Protein AF-A0A1Q9VWL6-F1 (afdb_monomer)

pLDDT: mean 90.69, std 4.55, range [67.31, 95.94]

Structure (mmCIF, N/CA/C/O backbone):
data_AF-A0A1Q9VWL6-F1
#
_entry.id   AF-A0A1Q9VWL6-F1
#
loop_
_atom_site.group_PDB
_atom_site.id
_atom_site.type_symbol
_atom_site.label_atom_id
_atom_site.label_alt_id
_atom_site.label_comp_id
_atom_site.label_asym_id
_atom_site.label_entity_id
_atom_site.label_seq_id
_atom_site.pdbx_PDB_ins_code
_atom_site.Cartn_x
_atom_site.Cartn_y
_atom_site.Cartn_z
_atom_site.occupancy
_atom_site.B_iso_or_equiv
_atom_site.auth_seq_id
_atom_site.auth_comp_id
_atom_site.auth_asym_id
_atom_site.auth_atom_id
_atom_site.pdbx_PDB_model_num
ATOM 1 N N . MET A 1 1 ? -12.320 1.278 14.703 1.00 80.75 1 MET A N 1
ATOM 2 C CA . MET A 1 1 ? -11.938 2.652 14.319 1.00 80.75 1 MET A CA 1
ATOM 3 C C . MET A 1 1 ? -11.435 2.615 12.890 1.00 80.75 1 MET A C 1
ATOM 5 O O . MET A 1 1 ? -10.958 1.552 12.497 1.00 80.75 1 MET A O 1
ATOM 9 N N . PRO A 1 2 ? -11.636 3.677 12.102 1.00 86.44 2 PRO A N 1
ATOM 10 C CA . PRO A 1 2 ? -11.056 3.748 10.771 1.00 86.44 2 PRO A CA 1
ATOM 11 C C . PRO A 1 2 ? -9.523 3.838 10.851 1.00 86.44 2 PRO A C 1
ATOM 13 O O . PRO A 1 2 ? -8.984 4.286 11.864 1.00 86.44 2 PRO A O 1
ATOM 16 N N . ALA A 1 3 ? -8.846 3.373 9.807 1.00 92.50 3 ALA A N 1
ATOM 17 C CA . ALA A 1 3 ? -7.396 3.429 9.668 1.00 92.50 3 ALA A CA 1
ATOM 18 C C . ALA A 1 3 ? -7.024 4.088 8.340 1.00 92.50 3 ALA A C 1
ATOM 20 O O . ALA A 1 3 ? -7.697 3.876 7.331 1.00 92.50 3 ALA A O 1
ATOM 21 N N . ASP A 1 4 ? -5.929 4.827 8.323 1.00 93.81 4 ASP A N 1
ATOM 22 C CA . ASP A 1 4 ? -5.335 5.317 7.089 1.00 93.81 4 ASP A CA 1
ATOM 23 C C . ASP A 1 4 ? -4.375 4.256 6.553 1.00 93.81 4 ASP A C 1
ATOM 25 O O . ASP A 1 4 ? -3.614 3.648 7.305 1.00 93.81 4 ASP A O 1
ATOM 29 N N . VAL A 1 5 ? -4.426 4.001 5.248 1.00 94.62 5 VAL A N 1
ATOM 30 C CA . VAL A 1 5 ? -3.570 3.012 4.587 1.00 94.62 5 VAL A CA 1
ATOM 31 C C . VAL A 1 5 ? -2.787 3.694 3.479 1.00 94.62 5 VAL A C 1
ATOM 33 O O . VAL A 1 5 ? -3.364 4.152 2.494 1.00 94.62 5 VAL A O 1
ATOM 36 N N . THR A 1 6 ? -1.467 3.728 3.612 1.00 95.50 6 THR A N 1
ATOM 37 C CA . THR A 1 6 ? -0.540 4.202 2.585 1.00 95.50 6 THR A CA 1
ATOM 38 C C . THR A 1 6 ? 0.025 3.016 1.820 1.00 95.50 6 THR A C 1
ATOM 40 O O . THR A 1 6 ? 0.612 2.109 2.401 1.00 95.50 6 THR A O 1
ATOM 43 N N . LEU A 1 7 ? -0.170 3.017 0.504 1.00 94.94 7 LEU A N 1
ATOM 44 C CA . LEU A 1 7 ? 0.413 2.060 -0.425 1.00 94.94 7 LEU A CA 1
ATOM 45 C C . LEU A 1 7 ? 1.536 2.767 -1.179 1.00 94.94 7 LEU A C 1
ATOM 47 O O . LEU A 1 7 ? 1.269 3.711 -1.923 1.00 94.94 7 LEU A O 1
ATOM 51 N N . ALA A 1 8 ? 2.768 2.305 -1.007 1.00 94.81 8 ALA A N 1
ATOM 52 C CA . ALA A 1 8 ? 3.953 2.850 -1.650 1.00 94.81 8 ALA A CA 1
ATOM 53 C C . ALA A 1 8 ? 4.606 1.803 -2.557 1.00 94.81 8 ALA A C 1
ATOM 55 O O . ALA A 1 8 ? 4.771 0.638 -2.198 1.00 94.81 8 ALA A O 1
ATOM 56 N N . THR A 1 9 ? 4.986 2.230 -3.755 1.00 92.94 9 THR A N 1
ATOM 57 C CA . THR A 1 9 ? 5.747 1.441 -4.726 1.00 92.94 9 THR A CA 1
ATOM 58 C C . THR A 1 9 ? 6.804 2.337 -5.374 1.00 92.94 9 THR A C 1
ATOM 60 O O . THR A 1 9 ? 6.651 3.562 -5.364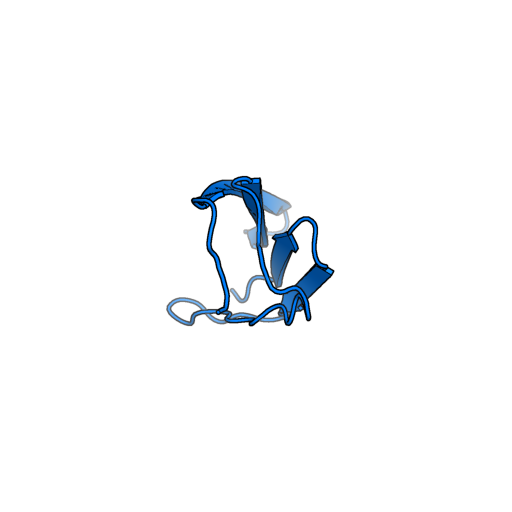 1.00 92.94 9 THR A O 1
ATOM 63 N N . PRO A 1 10 ? 7.825 1.777 -6.045 1.00 89.75 10 PRO A N 1
ATOM 64 C CA . PRO A 1 10 ? 8.768 2.574 -6.835 1.00 89.75 10 PRO A CA 1
ATOM 65 C C . PRO A 1 10 ? 8.116 3.435 -7.933 1.00 89.75 10 PRO A C 1
ATOM 67 O O . PRO A 1 10 ? 8.757 4.329 -8.480 1.00 89.75 10 PRO A O 1
ATOM 70 N N . PHE A 1 11 ? 6.851 3.171 -8.273 1.00 89.62 11 PHE A N 1
ATOM 71 C CA . PHE A 1 11 ? 6.110 3.850 -9.339 1.00 89.62 11 PHE A CA 1
ATOM 72 C C . PHE A 1 11 ? 5.110 4.888 -8.821 1.00 89.62 11 PHE A C 1
ATOM 74 O O . PHE A 1 11 ? 4.433 5.540 -9.617 1.00 89.62 11 PHE A O 1
ATOM 81 N N . GLY A 1 12 ? 4.997 5.043 -7.504 1.00 92.00 12 GLY A N 1
ATOM 82 C CA . GLY A 1 12 ? 4.123 6.022 -6.878 1.00 92.00 12 GLY A CA 1
ATOM 83 C C . GLY A 1 12 ? 3.630 5.586 -5.507 1.00 92.00 12 GLY A C 1
ATOM 84 O O . GLY A 1 12 ? 3.751 4.427 -5.110 1.00 92.00 12 GLY A O 1
ATOM 85 N N . GLU A 1 13 ? 3.022 6.542 -4.815 1.00 94.56 13 GLU A N 1
ATOM 86 C CA . GLU A 1 13 ? 2.459 6.370 -3.483 1.00 94.56 13 GLU A CA 1
ATOM 87 C C . GLU A 1 13 ? 1.017 6.881 -3.445 1.00 94.56 13 GLU A C 1
ATOM 89 O O . GLU A 1 13 ? 0.656 7.844 -4.133 1.00 94.56 13 GLU A O 1
ATOM 94 N N . LYS A 1 14 ? 0.172 6.223 -2.650 1.00 95.88 14 LYS A N 1
ATOM 95 C CA . LYS A 1 14 ? -1.196 6.658 -2.395 1.00 95.88 14 LYS A CA 1
ATOM 96 C C . LYS A 1 14 ? -1.626 6.333 -0.973 1.00 95.88 14 LYS A C 1
ATOM 98 O O . LYS A 1 14 ? -1.643 5.170 -0.585 1.00 95.88 14 LYS A O 1
ATOM 103 N N . THR A 1 15 ? -2.112 7.347 -0.266 1.00 94.88 15 THR A N 1
ATOM 104 C CA . THR A 1 15 ? -2.845 7.171 0.991 1.00 94.88 15 THR A CA 1
ATOM 105 C C . THR A 1 15 ? -4.346 7.106 0.736 1.00 94.88 15 THR A C 1
ATOM 107 O O . THR A 1 15 ? -4.915 7.928 0.006 1.00 94.88 15 THR A O 1
ATOM 110 N N . VAL A 1 16 ? -4.984 6.113 1.343 1.00 95.06 16 VAL A N 1
ATOM 111 C CA . VAL A 1 16 ? -6.430 5.955 1.447 1.00 95.06 16 VAL A CA 1
ATOM 112 C C . VAL A 1 16 ? -6.794 6.199 2.902 1.00 95.06 16 VAL A C 1
ATOM 114 O O . VAL A 1 16 ? -6.459 5.390 3.764 1.00 95.06 16 VAL A O 1
ATOM 117 N N . ALA A 1 17 ? -7.431 7.336 3.160 1.00 93.94 17 ALA A N 1
ATOM 118 C CA . ALA A 1 17 ? -7.840 7.711 4.503 1.00 93.94 17 ALA A CA 1
ATOM 119 C C . ALA A 1 17 ? -9.132 6.998 4.923 1.00 93.94 17 ALA A C 1
ATOM 121 O O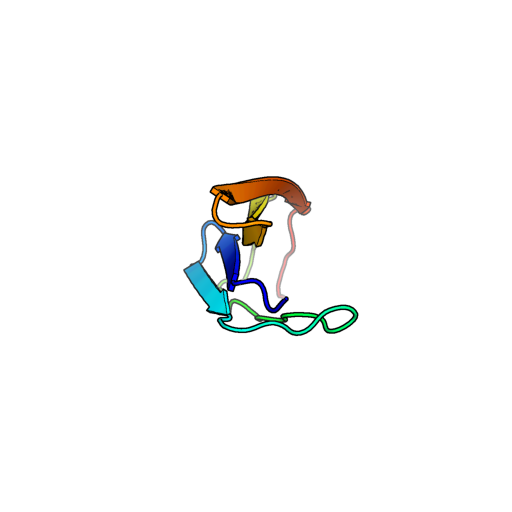 . ALA A 1 17 ? -9.924 6.567 4.077 1.00 93.94 17 ALA A O 1
ATOM 122 N N . ASP A 1 18 ? -9.350 6.923 6.231 1.00 91.94 18 ASP A N 1
ATOM 123 C CA . ASP A 1 18 ? -10.608 6.516 6.855 1.00 91.94 18 ASP A CA 1
ATOM 124 C C . ASP A 1 18 ? -11.135 5.116 6.457 1.00 91.94 18 ASP A C 1
ATOM 126 O O . ASP A 1 18 ? -12.344 4.871 6.357 1.00 91.94 18 ASP A O 1
ATOM 130 N N . VAL A 1 19 ? -10.244 4.145 6.241 1.00 91.88 19 VAL A N 1
ATOM 131 C CA . VAL A 1 19 ? -10.624 2.769 5.897 1.00 91.88 19 VAL A CA 1
ATOM 132 C C . VAL A 1 19 ? -11.320 2.116 7.086 1.00 91.88 19 VAL A C 1
ATOM 134 O O . VAL A 1 19 ? -10.715 1.824 8.117 1.00 91.88 19 VAL A O 1
ATOM 137 N N . ALA A 1 20 ? -12.620 1.865 6.940 1.00 90.12 20 ALA A N 1
ATOM 138 C CA . ALA A 1 20 ? -13.405 1.217 7.980 1.00 90.12 20 ALA A CA 1
ATOM 139 C C . ALA A 1 20 ? -12.951 -0.243 8.221 1.00 90.12 20 ALA A C 1
ATOM 141 O O . ALA A 1 20 ? -12.533 -0.927 7.283 1.00 90.12 20 ALA A O 1
ATOM 142 N N . PRO A 1 21 ? -13.098 -0.774 9.449 1.00 88.25 21 PRO A N 1
ATOM 143 C CA . PRO A 1 21 ? -12.779 -2.168 9.751 1.00 88.25 21 PRO A CA 1
ATOM 144 C C . PRO A 1 21 ? -13.478 -3.159 8.811 1.00 88.25 21 PRO A C 1
ATOM 146 O O . PRO A 1 21 ? -14.671 -3.032 8.527 1.00 88.25 21 PRO A O 1
ATOM 149 N N . GLY A 1 22 ? -12.733 -4.154 8.326 1.00 88.75 22 GLY A N 1
ATOM 150 C CA . GLY A 1 22 ? -13.238 -5.145 7.369 1.00 88.75 22 GLY A CA 1
ATOM 151 C C . GLY A 1 22 ? -13.461 -4.609 5.948 1.00 88.75 22 GLY A C 1
ATOM 152 O O . GLY A 1 22 ? -13.991 -5.336 5.107 1.00 88.75 22 GLY A O 1
ATOM 153 N N . LYS A 1 23 ? -13.089 -3.354 5.661 1.00 91.38 23 LYS A N 1
ATOM 154 C CA . LYS A 1 23 ? -12.957 -2.830 4.295 1.00 91.38 23 LYS A CA 1
ATOM 155 C C . LYS A 1 23 ? -11.512 -2.925 3.820 1.00 91.38 23 LYS A C 1
ATOM 157 O O . LYS A 1 23 ? -10.594 -3.158 4.601 1.00 91.38 23 LYS A O 1
ATOM 162 N N . SER A 1 24 ? -11.336 -2.753 2.516 1.00 89.62 24 SER A N 1
ATOM 163 C CA . SER A 1 24 ? -10.040 -2.835 1.853 1.00 89.62 24 SER A CA 1
ATOM 164 C C . SER A 1 24 ? -9.782 -1.559 1.067 1.00 89.62 24 SER A C 1
ATOM 166 O O . SER A 1 24 ? -10.679 -1.042 0.400 1.00 89.62 24 SER A O 1
ATOM 168 N N . ALA A 1 25 ? -8.547 -1.076 1.138 1.00 90.25 25 ALA A N 1
ATOM 169 C CA . ALA A 1 25 ? -8.027 -0.056 0.244 1.00 90.25 25 ALA A CA 1
ATOM 170 C C . ALA A 1 25 ? -7.468 -0.718 -1.021 1.00 90.25 25 ALA A C 1
ATOM 172 O O . ALA A 1 25 ? -6.899 -1.808 -0.959 1.00 90.25 25 ALA A O 1
ATOM 173 N N . TYR A 1 26 ? -7.618 -0.055 -2.164 1.00 91.44 26 TYR A N 1
ATOM 174 C CA . TYR A 1 26 ? -7.048 -0.503 -3.429 1.00 91.44 26 TYR A CA 1
ATOM 175 C C . TYR A 1 26 ? -6.543 0.694 -4.229 1.00 91.44 26 TYR A C 1
ATOM 177 O O . TYR A 1 26 ? -7.234 1.706 -4.337 1.00 91.44 26 TYR A O 1
ATOM 185 N N . GLN A 1 27 ? -5.360 0.547 -4.821 1.00 93.31 27 GLN A N 1
ATOM 186 C CA . GLN A 1 27 ? -4.798 1.502 -5.763 1.00 93.31 27 GLN A CA 1
ATOM 187 C C . GLN A 1 27 ? -4.022 0.753 -6.846 1.00 93.31 27 GLN A C 1
ATOM 189 O O . GLN A 1 27 ? -3.144 -0.053 -6.549 1.00 93.31 27 GLN A O 1
ATOM 194 N N . ALA A 1 28 ? -4.311 1.073 -8.105 1.00 90.94 28 ALA A N 1
ATOM 195 C CA . ALA A 1 28 ? -3.488 0.662 -9.233 1.00 90.94 28 ALA A CA 1
ATOM 196 C C . ALA A 1 28 ? -2.470 1.765 -9.566 1.00 90.94 28 ALA A C 1
ATOM 198 O O . ALA A 1 28 ? -2.840 2.930 -9.730 1.00 90.94 28 ALA A O 1
ATOM 199 N N . PHE A 1 29 ? -1.195 1.402 -9.702 1.00 89.38 29 PHE A N 1
ATOM 200 C CA . PHE A 1 29 ? -0.128 2.312 -10.127 1.00 89.38 29 PHE A CA 1
ATOM 201 C C . PHE A 1 29 ? 0.188 2.082 -11.607 1.00 89.38 29 PHE A C 1
ATOM 203 O O . PHE A 1 29 ? 0.708 1.038 -11.995 1.00 89.38 29 PHE A O 1
ATOM 210 N N . ALA A 1 30 ? -0.155 3.049 -12.459 1.00 88.62 30 ALA A N 1
ATOM 211 C CA . ALA A 1 30 ? 0.094 2.951 -13.894 1.00 88.62 30 ALA A CA 1
ATOM 212 C C . ALA A 1 30 ? 1.560 3.295 -14.220 1.00 88.62 30 ALA A C 1
ATOM 214 O O . ALA A 1 30 ? 1.919 4.469 -14.274 1.00 88.62 30 ALA A O 1
ATOM 215 N N . VAL A 1 31 ? 2.386 2.276 -14.483 1.00 88.00 31 VAL A N 1
ATOM 216 C CA . VAL A 1 31 ? 3.838 2.430 -14.723 1.00 88.00 31 VAL A CA 1
ATOM 217 C C . VAL A 1 31 ? 4.165 3.056 -16.086 1.00 88.00 31 VAL A C 1
ATOM 219 O O . VAL A 1 31 ? 5.162 3.757 -16.221 1.00 88.00 31 VAL A O 1
ATOM 222 N N . ARG A 1 32 ? 3.321 2.828 -17.106 1.00 85.00 32 ARG A N 1
ATOM 223 C CA . ARG A 1 32 ? 3.544 3.265 -18.505 1.00 85.00 32 ARG A CA 1
ATOM 224 C C . ARG A 1 32 ? 4.886 2.798 -19.103 1.00 85.00 32 ARG A C 1
ATOM 226 O O . ARG A 1 32 ? 5.444 3.475 -19.962 1.00 85.00 32 ARG A O 1
ATOM 233 N N . ALA A 1 33 ? 5.380 1.637 -18.676 1.00 83.44 33 ALA A N 1
ATOM 234 C CA . ALA A 1 33 ? 6.556 0.975 -19.236 1.00 83.44 33 ALA A CA 1
ATOM 235 C C . ALA A 1 33 ? 6.170 -0.384 -19.840 1.00 83.44 33 ALA A C 1
ATOM 237 O O . ALA A 1 33 ? 5.194 -0.999 -19.416 1.00 83.44 33 ALA A O 1
ATOM 238 N N . THR A 1 34 ? 6.961 -0.869 -20.798 1.00 86.12 34 THR A N 1
ATOM 239 C CA . THR A 1 34 ? 6.831 -2.220 -21.381 1.00 86.12 34 THR A CA 1
ATOM 240 C C . THR A 1 34 ? 7.413 -3.312 -20.477 1.00 86.12 34 THR A C 1
ATOM 242 O O . THR A 1 34 ? 7.318 -4.501 -20.769 1.00 86.12 34 THR A O 1
ATOM 245 N N . SER A 1 35 ? 8.027 -2.934 -19.357 1.00 86.62 35 SER A N 1
ATOM 246 C CA . SER A 1 35 ? 8.540 -3.862 -18.356 1.00 86.62 35 SER A CA 1
ATOM 247 C C . SER A 1 35 ? 8.550 -3.227 -16.973 1.00 86.62 35 SER A C 1
ATOM 249 O O . SER A 1 35 ? 8.864 -2.046 -16.828 1.00 86.62 35 SER A O 1
ATOM 251 N N . VAL A 1 36 ? 8.279 -4.043 -15.965 1.00 89.81 36 VAL A N 1
ATOM 252 C CA . VAL A 1 36 ? 8.341 -3.734 -14.541 1.00 89.81 36 VAL A CA 1
ATOM 253 C C . VAL A 1 36 ? 9.373 -4.689 -13.929 1.00 89.81 36 VAL A C 1
ATOM 255 O O . VAL A 1 36 ? 9.167 -5.897 -14.006 1.00 89.81 36 VAL A O 1
ATOM 258 N N . PRO A 1 37 ? 10.498 -4.215 -13.367 1.00 89.62 37 PRO A N 1
ATOM 259 C CA . PRO A 1 37 ? 11.427 -5.084 -12.644 1.00 89.62 37 PRO A CA 1
ATOM 260 C C . PRO A 1 37 ? 10.797 -5.589 -11.342 1.00 89.62 37 PRO A C 1
ATOM 262 O O . PRO A 1 37 ? 9.918 -4.926 -10.797 1.00 89.62 37 PRO A O 1
ATOM 265 N N . ALA A 1 38 ? 11.275 -6.724 -10.824 1.00 91.44 38 ALA A N 1
ATOM 266 C CA . ALA A 1 38 ? 10.885 -7.195 -9.496 1.00 91.44 38 ALA A CA 1
ATOM 267 C C . ALA A 1 38 ? 11.236 -6.138 -8.439 1.00 91.44 38 ALA A C 1
ATOM 269 O O . ALA A 1 38 ? 12.255 -5.449 -8.553 1.00 91.44 38 ALA A O 1
ATOM 270 N N . GLY A 1 39 ? 10.399 -6.005 -7.419 1.00 91.69 39 GLY A N 1
ATOM 271 C CA . GLY A 1 39 ? 10.578 -5.005 -6.376 1.00 91.69 39 GLY A CA 1
ATOM 272 C C . GLY A 1 39 ? 9.687 -5.262 -5.173 1.00 91.69 39 GLY A C 1
ATOM 273 O O . GLY A 1 39 ? 9.122 -6.343 -5.024 1.00 91.69 39 GLY A O 1
ATOM 274 N N . THR 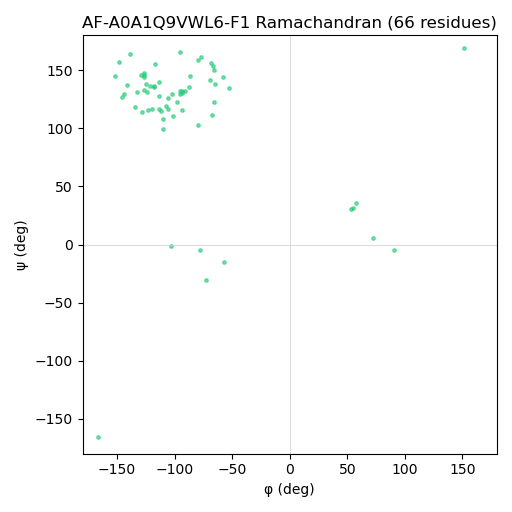A 1 40 ? 9.563 -4.254 -4.318 1.00 94.38 40 THR A N 1
ATOM 275 C CA . THR A 1 40 ? 8.796 -4.340 -3.074 1.00 94.38 40 THR A CA 1
ATOM 276 C C . THR A 1 40 ? 7.749 -3.239 -3.042 1.00 94.38 40 THR A C 1
ATOM 278 O O . THR A 1 40 ? 8.045 -2.079 -3.330 1.00 94.38 40 THR A O 1
ATOM 281 N N . ALA A 1 41 ? 6.514 -3.612 -2.722 1.00 94.12 41 ALA A N 1
ATOM 282 C CA . ALA A 1 41 ? 5.457 -2.691 -2.347 1.00 94.12 41 ALA A CA 1
ATOM 283 C C . ALA A 1 41 ? 5.404 -2.603 -0.820 1.00 94.12 41 ALA A C 1
ATOM 285 O O . ALA A 1 41 ? 5.373 -3.630 -0.142 1.00 94.12 41 ALA A O 1
ATOM 286 N N . THR A 1 42 ? 5.361 -1.391 -0.288 1.00 95.94 42 THR A N 1
ATOM 287 C CA . THR A 1 42 ? 5.262 -1.139 1.149 1.00 95.94 42 THR A CA 1
ATOM 288 C C . THR A 1 42 ? 3.851 -0.673 1.469 1.00 95.94 42 THR A C 1
ATOM 290 O O . THR A 1 42 ? 3.336 0.264 0.858 1.00 95.94 42 THR A O 1
ATOM 293 N N . VAL A 1 43 ? 3.201 -1.346 2.413 1.00 95.25 43 VAL A N 1
ATOM 294 C CA . VAL A 1 43 ? 1.869 -1.006 2.909 1.00 95.25 43 VAL A CA 1
ATOM 295 C C . VAL A 1 43 ? 1.995 -0.563 4.356 1.00 95.25 43 VAL A C 1
ATOM 297 O O . VAL A 1 43 ? 2.344 -1.360 5.222 1.00 95.25 43 VAL A O 1
ATOM 300 N N . THR A 1 44 ? 1.662 0.691 4.627 1.00 95.06 44 THR A N 1
ATOM 301 C CA . THR A 1 44 ? 1.680 1.262 5.974 1.00 95.06 44 THR A CA 1
ATOM 302 C C . THR A 1 44 ? 0.252 1.544 6.414 1.00 95.06 44 THR A C 1
ATOM 304 O O . THR A 1 44 ? -0.429 2.377 5.822 1.00 95.06 44 THR A O 1
ATOM 307 N N . GLY A 1 45 ? -0.219 0.844 7.440 1.00 93.94 45 GLY A N 1
ATOM 308 C CA . GLY A 1 45 ? -1.475 1.142 8.118 1.00 93.94 45 GLY A CA 1
ATOM 309 C C . GLY A 1 45 ? -1.219 1.998 9.352 1.00 93.94 45 GLY A C 1
ATOM 310 O O . GLY A 1 45 ? -0.388 1.632 10.179 1.00 93.94 45 GLY A O 1
ATOM 311 N N . SER A 1 46 ? -1.937 3.105 9.504 1.00 92.81 46 SER A N 1
ATOM 312 C CA . SER A 1 46 ? -1.902 3.947 10.701 1.00 92.81 46 SER A CA 1
ATOM 313 C C . SER A 1 46 ? -3.303 4.165 11.255 1.00 92.81 46 SER A C 1
ATOM 315 O O . SER A 1 46 ? -4.233 4.487 10.521 1.00 92.81 46 SER A O 1
ATOM 317 N N . ALA A 1 47 ? -3.470 3.996 12.561 1.00 91.81 47 ALA A N 1
ATOM 318 C CA . ALA A 1 47 ? -4.726 4.239 13.259 1.00 91.81 47 ALA A CA 1
ATOM 31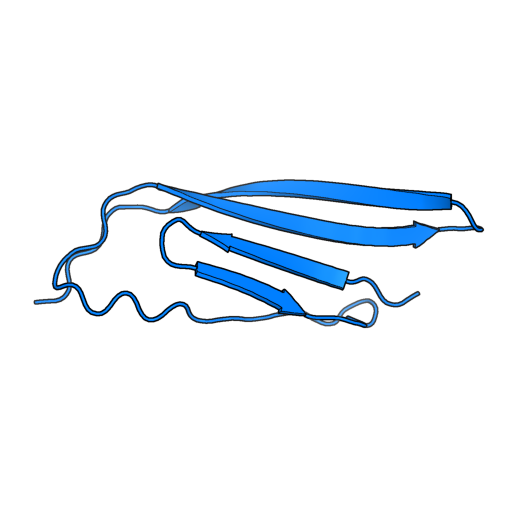9 C C . ALA A 1 47 ? -4.451 4.718 14.683 1.00 91.81 47 ALA A C 1
ATOM 321 O O . ALA A 1 47 ? -3.407 4.421 15.248 1.00 91.81 47 ALA A O 1
ATOM 322 N N . VAL A 1 48 ? -5.404 5.413 15.297 1.00 88.69 48 VAL A N 1
ATOM 323 C CA . VAL A 1 48 ? -5.333 5.734 16.728 1.00 88.69 48 VAL A CA 1
ATOM 324 C C . VAL A 1 48 ? -6.094 4.658 17.494 1.00 88.69 48 VAL A C 1
ATOM 326 O O . VAL A 1 48 ? -7.303 4.523 17.307 1.00 88.69 48 VAL A O 1
ATOM 329 N N . LEU A 1 49 ? -5.402 3.883 18.331 1.00 86.19 49 LEU A N 1
ATOM 330 C CA . LEU A 1 49 ? -5.986 2.869 19.209 1.00 86.19 49 LEU A CA 1
ATOM 331 C C . LEU A 1 49 ? -5.941 3.365 20.657 1.00 86.19 49 LEU A C 1
ATOM 333 O O . LEU A 1 49 ? -4.870 3.652 21.175 1.00 86.19 49 LEU A O 1
ATOM 337 N N . ASP A 1 50 ? -7.103 3.508 21.297 1.00 85.62 50 ASP A N 1
ATOM 338 C CA . ASP A 1 50 ? -7.221 3.963 22.695 1.00 85.62 50 ASP A CA 1
ATOM 339 C C . ASP A 1 50 ? -6.496 5.292 23.004 1.00 85.62 50 ASP A C 1
ATOM 341 O O . ASP A 1 50 ? -6.051 5.539 24.122 1.00 85.62 50 ASP A O 1
ATOM 345 N N . GLY A 1 51 ? -6.405 6.176 22.005 1.00 85.94 51 GLY A N 1
ATOM 346 C CA . GLY A 1 51 ? -5.723 7.471 22.106 1.00 85.94 51 GLY A CA 1
ATOM 347 C C . GLY A 1 51 ? -4.240 7.451 21.722 1.00 85.94 51 GLY A C 1
ATOM 348 O O . GLY A 1 51 ? -3.647 8.522 21.627 1.00 85.94 51 GLY A O 1
ATOM 349 N N . GLU A 1 52 ? -3.665 6.281 21.435 1.00 88.56 52 GLU A N 1
ATOM 350 C CA . GLU A 1 52 ? -2.276 6.126 21.000 1.00 88.56 52 GLU A CA 1
ATOM 351 C C . GLU A 1 52 ? -2.195 5.897 19.479 1.00 88.56 52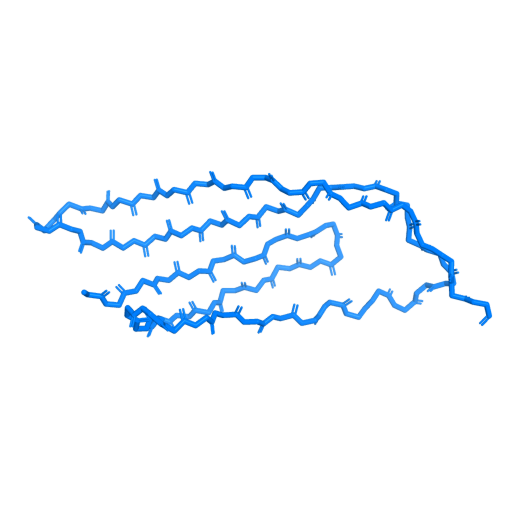 GLU A C 1
ATOM 353 O O . GLU A 1 52 ? -2.896 5.024 18.952 1.00 88.56 52 GLU A O 1
ATOM 358 N N . PRO A 1 53 ? -1.363 6.646 18.735 1.00 88.50 53 PRO A N 1
ATOM 359 C CA . PRO A 1 53 ? -1.095 6.344 17.336 1.00 88.50 53 PRO A CA 1
ATOM 360 C C . PRO A 1 53 ? -0.353 5.009 17.196 1.00 88.50 53 PRO A C 1
ATOM 362 O O . PRO A 1 53 ? 0.744 4.814 17.710 1.00 88.50 53 PRO A O 1
ATOM 365 N N . VAL A 1 54 ? -0.941 4.096 16.434 1.00 92.56 54 VAL A N 1
ATOM 366 C CA . VAL A 1 54 ? -0.358 2.810 16.065 1.00 92.56 54 VAL A CA 1
ATOM 367 C C . VAL A 1 54 ? -0.110 2.801 14.568 1.00 92.56 54 VAL A C 1
ATOM 369 O O . VAL A 1 54 ? -1.018 3.049 13.776 1.00 92.56 54 VAL A O 1
ATOM 372 N N . THR A 1 55 ? 1.118 2.460 14.194 1.00 93.12 55 THR A N 1
ATOM 373 C CA . THR A 1 55 ? 1.535 2.299 12.801 1.00 93.12 55 THR A CA 1
ATOM 374 C C . THR A 1 55 ? 2.051 0.884 12.597 1.00 93.12 55 THR A C 1
ATOM 376 O O . THR A 1 55 ? 2.781 0.347 13.430 1.00 93.12 55 THR A O 1
ATOM 379 N N . THR A 1 56 ? 1.663 0.252 11.498 1.00 93.25 56 THR A N 1
ATOM 380 C CA . THR A 1 56 ? 2.120 -1.081 11.107 1.00 93.25 56 THR A CA 1
ATOM 381 C C . THR A 1 56 ? 2.530 -1.053 9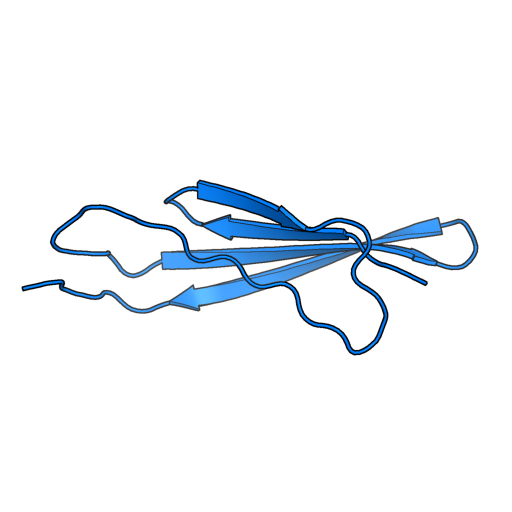.649 1.00 93.25 56 THR A C 1
ATOM 383 O O . THR A 1 56 ? 1.786 -0.568 8.802 1.00 93.25 56 THR A O 1
ATOM 386 N N . GLU A 1 57 ? 3.712 -1.580 9.363 1.00 94.06 57 GLU A N 1
ATOM 387 C CA . GLU A 1 57 ? 4.269 -1.638 8.019 1.00 94.06 57 GLU A CA 1
ATOM 388 C C . GLU A 1 57 ? 4.369 -3.088 7.548 1.00 94.06 57 GLU A C 1
ATOM 390 O O . GLU A 1 57 ? 4.726 -3.987 8.312 1.00 94.06 57 GLU A O 1
ATOM 395 N N . HIS A 1 58 ? 4.039 -3.304 6.280 1.00 94.69 58 HIS A N 1
ATOM 396 C CA . HIS A 1 58 ? 4.113 -4.588 5.611 1.00 94.69 58 HIS A CA 1
ATOM 397 C C . HIS A 1 58 ? 4.761 -4.427 4.245 1.00 94.69 58 HIS A C 1
ATOM 399 O O . HIS A 1 58 ? 4.228 -3.761 3.360 1.00 94.69 58 HIS A O 1
ATOM 405 N N . GLU A 1 59 ? 5.888 -5.096 4.063 1.00 94.44 59 GLU A N 1
ATOM 406 C CA . GLU A 1 59 ? 6.556 -5.197 2.777 1.00 94.44 59 GLU A CA 1
ATOM 407 C C . GLU A 1 59 ? 6.071 -6.437 2.024 1.00 94.44 59 GLU A C 1
ATOM 409 O O . GLU A 1 59 ? 6.004 -7.541 2.570 1.00 94.44 59 GLU A O 1
ATOM 414 N N . VAL A 1 60 ? 5.733 -6.256 0.751 1.00 94.19 60 VAL A N 1
ATOM 415 C CA . VAL A 1 60 ? 5.255 -7.313 -0.137 1.00 94.19 60 VAL A CA 1
ATOM 416 C C . VAL A 1 60 ? 6.088 -7.286 -1.409 1.00 94.19 60 VAL A C 1
ATOM 418 O O . VAL A 1 60 ? 6.029 -6.334 -2.186 1.00 94.19 60 VAL A O 1
ATOM 421 N N . ALA A 1 61 ? 6.869 -8.341 -1.629 1.00 94.38 61 ALA A N 1
ATOM 422 C CA . ALA A 1 61 ? 7.623 -8.499 -2.864 1.00 94.38 61 ALA A CA 1
ATOM 423 C C . ALA A 1 61 ? 6.677 -8.775 -4.044 1.00 94.38 61 ALA A C 1
ATOM 425 O O . ALA A 1 61 ? 5.700 -9.515 -3.914 1.00 94.38 61 ALA A O 1
ATOM 426 N N . TYR A 1 62 ? 6.989 -8.196 -5.199 1.00 90.56 62 TYR A N 1
ATOM 427 C CA . TYR A 1 62 ? 6.330 -8.475 -6.467 1.00 90.56 62 TYR A CA 1
ATOM 428 C C . TYR A 1 62 ? 7.365 -8.847 -7.532 1.00 90.56 62 TYR A C 1
ATOM 430 O O . TYR A 1 62 ? 8.475 -8.309 -7.569 1.00 90.56 62 TYR A O 1
AT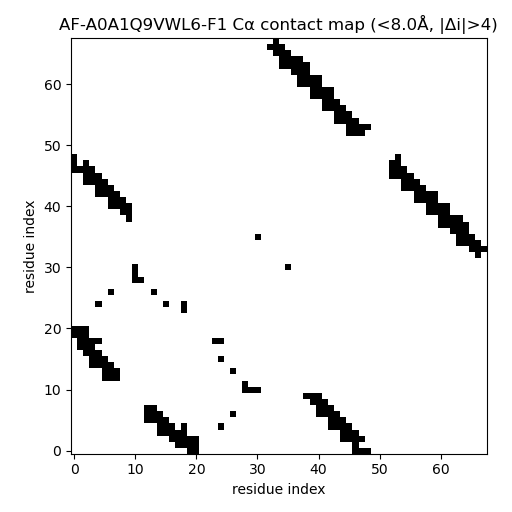OM 438 N N . ASP A 1 63 ? 6.988 -9.774 -8.408 1.00 92.00 63 ASP A N 1
ATOM 439 C CA . ASP A 1 63 ? 7.858 -10.266 -9.471 1.00 92.00 63 ASP A CA 1
ATOM 440 C C . ASP A 1 63 ? 7.964 -9.288 -10.642 1.00 92.00 63 ASP A C 1
ATOM 442 O O . ASP A 1 63 ? 7.123 -8.408 -10.847 1.00 92.00 63 ASP A O 1
ATOM 446 N N . ALA A 1 64 ? 9.008 -9.475 -11.450 1.00 91.06 64 ALA A N 1
ATOM 447 C CA . ALA A 1 64 ? 9.153 -8.742 -12.694 1.00 91.06 64 ALA A CA 1
ATOM 448 C C . ALA A 1 64 ? 8.028 -9.114 -13.673 1.00 91.06 64 ALA A C 1
ATOM 450 O O . ALA A 1 64 ? 7.702 -10.287 -13.852 1.00 91.06 64 ALA A O 1
ATOM 451 N N . ALA A 1 65 ? 7.483 -8.117 -14.362 1.00 91.00 65 ALA A N 1
ATOM 452 C CA . ALA A 1 65 ? 6.452 -8.286 -15.376 1.00 91.00 65 ALA A CA 1
ATOM 453 C C . ALA A 1 65 ? 6.875 -7.619 -16.689 1.00 91.00 65 ALA A C 1
ATOM 455 O O . ALA A 1 65 ? 7.551 -6.593 -16.691 1.00 91.00 65 ALA A O 1
ATOM 456 N N . THR A 1 66 ? 6.457 -8.178 -17.823 1.00 88.00 66 THR A N 1
ATOM 457 C CA . THR A 1 66 ? 6.621 -7.546 -19.140 1.00 88.00 66 THR A CA 1
ATOM 458 C C . THR A 1 66 ? 5.251 -7.282 -19.750 1.00 88.00 66 THR A C 1
ATOM 460 O O . THR A 1 66 ? 4.346 -8.110 -19.666 1.00 88.00 66 THR A O 1
ATOM 463 N N . CYS A 1 67 ? 5.090 -6.096 -2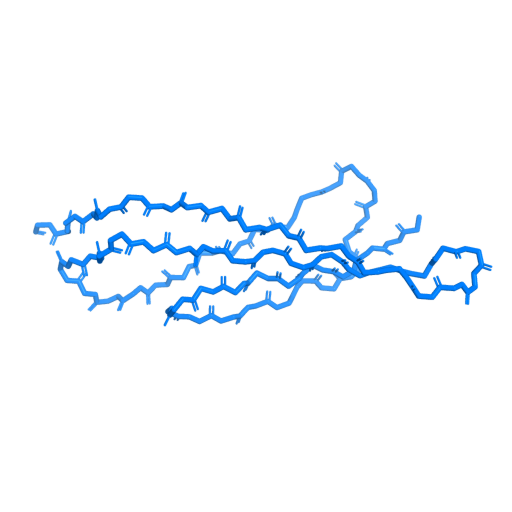0.322 1.00 80.06 67 CYS A N 1
ATOM 464 C CA . CYS A 1 67 ? 3.903 -5.647 -21.030 1.00 80.06 67 CYS A CA 1
ATOM 465 C C . CYS A 1 67 ? 4.297 -5.570 -22.509 1.00 80.06 67 CYS A C 1
ATOM 467 O O . CYS A 1 67 ? 5.018 -4.653 -22.904 1.00 80.06 67 CYS A O 1
ATOM 469 N N . GLY A 1 68 ? 3.931 -6.616 -23.256 1.00 67.31 68 GLY A N 1
ATOM 470 C CA . GLY A 1 68 ? 4.298 -6.815 -24.663 1.00 67.31 68 GLY A CA 1
ATOM 471 C C . GLY A 1 68 ? 3.685 -5.815 -25.631 1.00 67.31 68 GLY A C 1
ATOM 472 O O . GLY A 1 68 ? 2.653 -5.198 -25.284 1.00 67.31 68 GLY A O 1
#

Solvent-accessible surface area (backbone atoms only — not comparable to full-atom values): 4205 Å² total; per-residue (Å²): 115,51,28,33,38,35,43,35,41,97,75,49,70,49,75,43,71,67,40,45,79,96,60,82,87,85,83,88,77,85,74,92,58,58,57,42,75,58,49,59,36,39,38,37,40,37,34,65,56,98,84,42,82,45,74,49,79,46,81,42,79,45,75,60,47,74,50,130

Radius of gyration: 14.31 Å; Cα contacts (8 Å, |Δi|>4): 127; chains: 1; bounding box: 25×18×47 Å

Sequence (68 aa):
MPADVTLATPFGEKTVADVAPGKSAYQAFA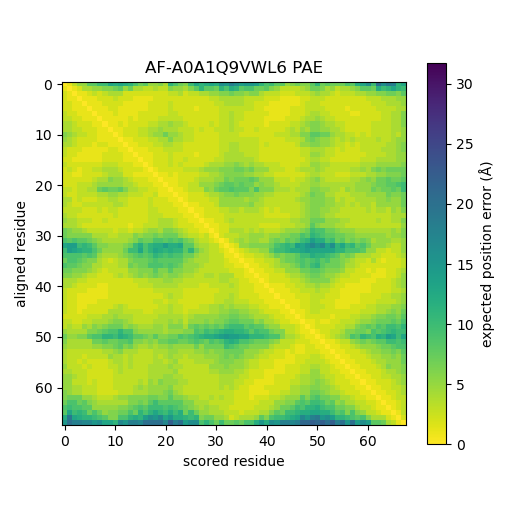VRATSVPAGTATVTGSAVLDGEPVTTEHEVAYDAATCG

Secondary structure (DSSP, 8-state):
--EEEEEEETTEEEEEEEE-TT----------SSEE--EEEEEEEEEEETTEEEEEEEEEEE--EE--

Foldseek 3Di:
DFKWKWKDDPQDIDIDGRHDPPGDDDDDRDNPDQKDAKDKIKIWIWDQDPNRIDIDIDIDIDHIDGND

Mean predicted aligned error: 4.22 Å